Protein AF-A0A2N5DE63-F1 (afdb_monomer_lite)

pLDDT: mean 87.26, std 12.59, range [40.62, 97.56]

Structure (mmCIF, N/CA/C/O backbone):
data_AF-A0A2N5DE63-F1
#
_entry.id   AF-A0A2N5DE63-F1
#
loop_
_atom_site.group_PDB
_atom_site.id
_atom_site.type_symbol
_atom_site.label_atom_id
_atom_site.label_alt_id
_atom_site.label_comp_id
_atom_site.label_asym_id
_atom_site.label_entity_id
_atom_site.label_seq_id
_atom_site.pdbx_PDB_ins_code
_atom_site.Cartn_x
_atom_site.Cartn_y
_atom_site.Cartn_z
_atom_site.occupancy
_atom_site.B_iso_or_equiv
_atom_site.auth_seq_id
_atom_site.auth_comp_id
_atom_site.auth_asym_id
_atom_site.auth_atom_id
_atom_site.pdbx_PDB_model_num
ATOM 1 N N . MET A 1 1 ? -10.702 27.192 20.420 1.00 40.62 1 MET A N 1
ATOM 2 C CA . MET A 1 1 ? -10.496 26.541 19.106 1.00 40.62 1 MET A CA 1
ATOM 3 C C . MET A 1 1 ? -9.644 25.299 19.325 1.00 40.62 1 MET A C 1
ATOM 5 O O . MET A 1 1 ? -8.526 25.450 19.793 1.00 40.62 1 MET A O 1
ATOM 9 N N . ARG A 1 2 ? -10.160 24.083 19.084 1.00 49.62 2 ARG A N 1
ATOM 10 C CA . ARG A 1 2 ? -9.300 22.884 19.089 1.00 49.62 2 ARG A CA 1
ATOM 11 C C . ARG A 1 2 ? -8.422 22.939 17.835 1.00 49.62 2 ARG A C 1
ATOM 13 O O . ARG A 1 2 ? -8.983 23.197 16.766 1.00 49.62 2 ARG A O 1
ATOM 20 N N . PRO A 1 3 ? -7.097 22.745 17.937 1.00 47.81 3 PRO A N 1
ATOM 21 C CA . PRO A 1 3 ? -6.252 22.696 16.757 1.00 47.81 3 PRO A CA 1
ATOM 22 C C . PRO A 1 3 ? -6.774 21.566 15.870 1.00 47.81 3 PRO A C 1
ATOM 24 O O . PRO A 1 3 ? -6.977 20.442 16.331 1.00 47.81 3 PRO A O 1
ATOM 27 N N . ARG A 1 4 ? -7.069 21.884 14.608 1.00 53.81 4 ARG A N 1
ATOM 28 C CA . ARG A 1 4 ? -7.305 20.877 13.575 1.00 53.81 4 ARG A CA 1
ATOM 29 C C . ARG A 1 4 ? -5.959 20.213 13.311 1.00 53.81 4 ARG A C 1
ATOM 31 O O . ARG A 1 4 ? -5.273 20.569 12.361 1.00 53.81 4 ARG A O 1
ATOM 38 N N . GLU A 1 5 ? -5.538 19.321 14.200 1.00 54.72 5 GLU A N 1
ATOM 39 C CA . GLU A 1 5 ? -4.470 18.390 13.867 1.00 54.72 5 GLU A CA 1
ATOM 40 C C . GLU A 1 5 ? -4.898 17.676 12.585 1.00 54.72 5 GLU A C 1
ATOM 42 O O . GLU A 1 5 ? -5.993 17.113 12.518 1.00 54.72 5 GLU A O 1
ATOM 47 N N . GLY A 1 6 ? -4.089 17.817 11.534 1.00 54.09 6 GLY A N 1
ATOM 48 C CA . GLY A 1 6 ? -4.418 17.324 10.204 1.00 54.09 6 GLY A CA 1
ATOM 49 C C . GLY A 1 6 ? -4.789 15.846 10.259 1.00 54.09 6 GLY A C 1
ATOM 50 O O . GLY A 1 6 ? -4.032 15.031 10.787 1.00 54.09 6 GLY A O 1
ATOM 51 N N . PHE A 1 7 ? -5.961 15.522 9.713 1.00 54.91 7 PHE A N 1
ATOM 52 C CA . PHE A 1 7 ? -6.522 14.174 9.594 1.00 54.91 7 PHE A CA 1
ATOM 53 C C . PHE A 1 7 ? -5.477 13.126 9.153 1.00 54.91 7 PHE A C 1
ATOM 55 O O . PHE A 1 7 ? -5.444 12.014 9.681 1.00 54.91 7 PHE A O 1
ATOM 62 N N . ASP A 1 8 ? -4.553 13.526 8.277 1.00 56.56 8 ASP A N 1
ATOM 63 C CA . ASP A 1 8 ? -3.494 12.681 7.717 1.00 56.56 8 ASP A CA 1
ATOM 64 C C . ASP A 1 8 ? -2.471 12.202 8.761 1.00 56.56 8 ASP A C 1
ATOM 66 O O . ASP A 1 8 ? -2.047 11.044 8.748 1.00 56.56 8 ASP A O 1
ATOM 70 N N . VAL A 1 9 ? -2.097 13.062 9.714 1.00 61.50 9 VAL A N 1
ATOM 71 C CA . VAL A 1 9 ? -1.088 12.729 10.735 1.00 61.50 9 VAL A CA 1
ATOM 72 C C . VAL A 1 9 ? -1.662 11.752 11.761 1.00 61.50 9 VAL A C 1
ATOM 74 O O . VAL A 1 9 ? -0.946 10.886 12.268 1.00 61.50 9 VAL A O 1
ATOM 77 N N . GLN A 1 10 ? -2.957 11.859 12.061 1.00 68.75 10 GLN A N 1
ATOM 78 C CA . GLN A 1 10 ? -3.615 10.968 13.016 1.00 68.75 10 GLN A CA 1
ATOM 79 C C . GLN A 1 10 ? -3.858 9.570 12.434 1.00 68.75 10 GLN A C 1
ATOM 81 O O . GLN A 1 10 ? -3.706 8.580 13.151 1.00 68.75 10 GLN A O 1
ATOM 86 N N . LEU A 1 11 ? -4.150 9.471 11.132 1.00 72.88 11 LEU A N 1
ATOM 87 C CA . LEU A 1 11 ? -4.284 8.191 10.429 1.00 72.88 11 LEU A CA 1
ATOM 88 C C . LEU A 1 11 ? -2.994 7.373 10.466 1.00 72.88 11 LEU A C 1
ATOM 90 O O . LEU A 1 11 ? -3.041 6.185 10.768 1.00 72.88 11 LEU A O 1
ATOM 94 N N . LEU A 1 12 ? -1.845 8.006 10.217 1.00 83.69 12 LEU A N 1
ATOM 95 C CA . LEU A 1 12 ? -0.550 7.319 10.216 1.00 83.69 12 LEU A CA 1
ATOM 96 C C . LEU A 1 12 ? -0.092 6.890 11.613 1.00 83.69 12 LEU A C 1
ATOM 98 O O . LEU A 1 12 ? 0.654 5.925 11.729 1.00 83.69 12 LEU A O 1
ATOM 102 N N . LYS A 1 13 ? -0.519 7.584 12.673 1.00 85.38 13 LYS A N 1
ATOM 103 C CA . LYS A 1 13 ? -0.178 7.229 14.061 1.00 85.38 13 LYS A CA 1
ATOM 104 C C . LYS A 1 13 ? -1.058 6.111 14.623 1.00 85.38 13 LYS A C 1
ATOM 106 O O . LYS A 1 13 ? -0.595 5.353 15.471 1.00 85.38 13 LYS A O 1
ATOM 111 N N . GLY A 1 14 ? -2.305 6.025 14.164 1.00 89.19 14 GLY A N 1
ATOM 112 C CA . GLY A 1 14 ? -3.302 5.088 14.672 1.00 89.19 14 GLY A CA 1
ATOM 113 C C . GLY A 1 14 ? -3.277 3.707 14.017 1.00 89.19 14 GLY A C 1
ATOM 114 O O . GLY A 1 14 ? -2.301 3.283 13.393 1.00 89.19 14 GLY A O 1
ATOM 115 N N . ARG A 1 15 ? -4.402 3.004 14.177 1.00 92.88 15 ARG A N 1
ATOM 116 C CA . ARG A 1 15 ? -4.662 1.650 13.673 1.00 92.88 15 ARG A CA 1
ATOM 117 C C . ARG A 1 15 ? -5.862 1.674 12.733 1.00 92.88 15 ARG A C 1
ATOM 119 O O . ARG A 1 15 ? -6.828 2.391 12.997 1.00 92.88 15 ARG A O 1
ATOM 126 N N . ILE A 1 16 ? -5.843 0.854 11.681 1.00 94.12 16 ILE A N 1
ATOM 127 C CA . ILE A 1 16 ? -7.022 0.635 10.826 1.00 94.12 16 ILE A CA 1
ATOM 128 C C . ILE A 1 16 ? -7.425 -0.835 10.783 1.00 94.12 16 ILE A C 1
ATOM 130 O O . ILE A 1 16 ? -6.589 -1.742 10.728 1.00 94.12 16 ILE A O 1
ATOM 134 N N . ASN A 1 17 ? -8.735 -1.068 10.765 1.00 93.94 17 ASN A N 1
ATOM 135 C CA . ASN A 1 17 ? -9.294 -2.405 10.625 1.00 93.94 17 ASN A CA 1
ATOM 136 C C . ASN A 1 17 ? -9.213 -2.906 9.167 1.00 93.94 17 ASN A C 1
ATOM 138 O O . ASN A 1 17 ? -8.887 -2.162 8.238 1.00 93.94 17 ASN A O 1
ATOM 142 N N . ARG A 1 18 ? -9.552 -4.185 8.965 1.00 95.19 18 ARG A N 1
ATOM 143 C CA . ARG A 1 18 ? -9.547 -4.829 7.642 1.00 95.19 18 ARG A CA 1
ATOM 144 C C . ARG A 1 18 ? -10.517 -4.184 6.650 1.00 95.19 18 ARG A C 1
ATOM 146 O O . ARG A 1 18 ? -10.158 -4.030 5.492 1.00 95.19 18 ARG A O 1
ATOM 153 N N . ALA A 1 19 ? -11.725 -3.814 7.077 1.00 94.31 19 ALA A N 1
ATOM 154 C CA . ALA A 1 19 ? -12.740 -3.264 6.178 1.00 94.31 19 ALA A CA 1
ATOM 155 C C . ALA A 1 19 ? -12.290 -1.919 5.592 1.00 94.31 19 ALA A C 1
ATOM 157 O O . ALA A 1 19 ? -12.283 -1.751 4.375 1.00 94.31 19 ALA A O 1
ATOM 158 N N . SER A 1 20 ? -11.828 -0.999 6.441 1.00 94.62 20 SER A N 1
ATOM 159 C CA . SER A 1 20 ? -11.288 0.291 6.009 1.00 94.62 20 SER A CA 1
ATOM 160 C C . SER A 1 20 ? -10.047 0.128 5.134 1.00 94.62 20 SER A C 1
ATOM 162 O O . SER A 1 20 ? -9.925 0.811 4.121 1.00 94.62 20 SER A O 1
ATOM 164 N N . TYR A 1 21 ? -9.155 -0.805 5.483 1.00 95.94 21 TYR A N 1
ATOM 165 C CA . TYR A 1 21 ? -7.982 -1.120 4.666 1.00 95.94 21 TYR A CA 1
ATOM 166 C C . TYR A 1 21 ? -8.371 -1.573 3.253 1.00 95.94 21 TYR A C 1
ATOM 168 O O . TYR A 1 21 ? -7.902 -0.994 2.275 1.00 95.94 21 TYR A O 1
ATOM 176 N N . TRP A 1 22 ? -9.267 -2.558 3.135 1.00 96.38 22 TRP A N 1
ATOM 177 C CA . TRP A 1 22 ? -9.697 -3.087 1.839 1.00 96.38 22 TRP A CA 1
ATOM 178 C C . TRP A 1 22 ? -10.457 -2.065 0.996 1.00 96.38 22 TRP A C 1
ATOM 180 O O . TRP A 1 22 ? -10.314 -2.078 -0.223 1.00 96.38 22 TRP A O 1
ATOM 190 N N . VAL A 1 23 ? -11.198 -1.143 1.617 1.00 96.00 23 VAL A N 1
ATOM 191 C CA . VAL A 1 23 ? -11.817 -0.023 0.893 1.00 96.00 23 VAL A CA 1
ATOM 192 C C . VAL A 1 23 ? -10.752 0.901 0.304 1.00 96.00 23 VAL A C 1
ATOM 194 O O . VAL A 1 23 ? -10.830 1.218 -0.880 1.00 96.00 23 VAL A O 1
ATOM 197 N N . ILE A 1 24 ? -9.729 1.291 1.073 1.00 94.62 24 ILE A N 1
ATOM 198 C CA . ILE A 1 24 ? -8.653 2.155 0.557 1.00 94.62 24 ILE A CA 1
ATOM 199 C C . ILE A 1 24 ? -7.892 1.453 -0.575 1.00 94.62 24 ILE A C 1
ATOM 201 O O . ILE A 1 24 ? -7.664 2.052 -1.626 1.00 94.62 24 ILE A O 1
ATOM 205 N N . VAL A 1 25 ? -7.540 0.177 -0.389 1.00 94.38 25 VAL A N 1
ATOM 206 C CA . VAL A 1 25 ? -6.858 -0.625 -1.416 1.00 94.38 25 VAL A CA 1
ATOM 207 C C . VAL A 1 25 ? -7.725 -0.768 -2.667 1.00 94.38 25 VAL A C 1
ATOM 209 O O . VAL A 1 25 ? -7.238 -0.532 -3.770 1.00 94.38 25 VAL A O 1
ATOM 212 N N . GLY A 1 26 ? -9.010 -1.093 -2.513 1.00 94.44 26 GLY A N 1
ATOM 213 C CA . GLY A 1 26 ? -9.949 -1.230 -3.626 1.00 94.44 26 GLY A CA 1
ATOM 214 C C . GLY A 1 26 ? -10.108 0.067 -4.418 1.00 94.44 26 GLY A C 1
ATOM 215 O O . GLY A 1 26 ? -10.033 0.047 -5.646 1.00 94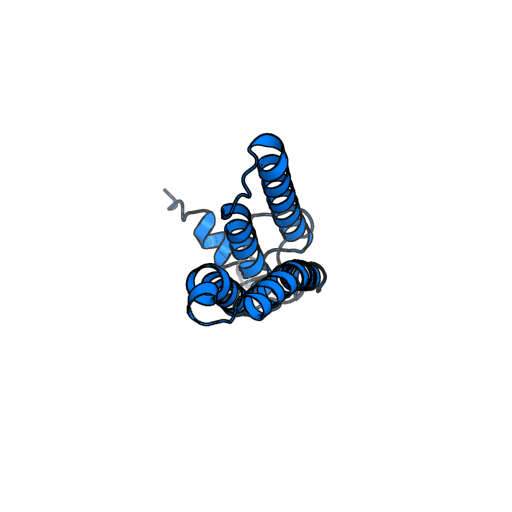.44 26 GLY A O 1
ATOM 216 N N . VAL A 1 27 ? -10.237 1.207 -3.731 1.00 94.56 27 VAL A N 1
ATOM 217 C CA . VAL A 1 27 ? -10.289 2.533 -4.367 1.00 94.56 27 VAL A CA 1
ATOM 218 C C . VAL A 1 27 ? -8.978 2.854 -5.090 1.00 94.56 27 VAL A C 1
ATOM 220 O O . VAL A 1 27 ? -9.014 3.332 -6.223 1.00 94.56 27 VAL A O 1
ATOM 223 N N . ALA A 1 28 ? -7.822 2.555 -4.491 1.00 93.00 28 ALA A N 1
ATOM 224 C CA . ALA A 1 28 ? -6.521 2.779 -5.123 1.00 93.00 28 ALA A CA 1
ATOM 225 C C . ALA A 1 28 ? -6.339 1.928 -6.393 1.00 93.00 28 ALA A C 1
ATOM 227 O O . ALA A 1 28 ? -5.873 2.440 -7.413 1.00 93.00 28 ALA A O 1
ATOM 228 N N . ILE A 1 29 ? -6.751 0.654 -6.361 1.00 91.38 29 ILE A N 1
ATOM 229 C CA . ILE A 1 29 ? -6.737 -0.235 -7.533 1.00 91.38 29 ILE A CA 1
ATOM 230 C C . ILE A 1 29 ? -7.682 0.296 -8.612 1.00 91.38 29 ILE A C 1
ATOM 232 O O . ILE A 1 29 ? -7.276 0.416 -9.766 1.00 91.38 29 ILE A O 1
ATOM 236 N N . ALA A 1 30 ? -8.914 0.660 -8.251 1.00 91.94 30 ALA A N 1
ATOM 237 C CA . ALA A 1 30 ? -9.883 1.200 -9.199 1.00 91.94 30 ALA A CA 1
ATOM 238 C C . ALA A 1 30 ? -9.359 2.477 -9.875 1.00 91.94 30 ALA A C 1
ATOM 240 O O . ALA A 1 30 ? -9.401 2.582 -11.099 1.00 91.94 30 ALA A O 1
ATOM 241 N N . ALA A 1 31 ? -8.788 3.410 -9.106 1.00 91.25 31 ALA A N 1
ATOM 242 C CA . ALA A 1 31 ? -8.184 4.627 -9.643 1.00 91.25 31 ALA A CA 1
ATOM 243 C C . ALA A 1 31 ? -7.023 4.320 -10.604 1.00 91.25 31 ALA A C 1
ATOM 245 O O . ALA A 1 31 ? -6.935 4.910 -11.684 1.00 91.25 31 ALA A O 1
ATOM 246 N N . MET A 1 32 ? -6.158 3.366 -10.246 1.00 89.50 32 MET A N 1
ATOM 247 C CA . MET A 1 32 ? -5.054 2.924 -11.099 1.00 89.50 32 MET A CA 1
ATOM 248 C C . MET A 1 32 ? -5.557 2.324 -12.420 1.00 89.50 32 MET A C 1
ATOM 250 O O . MET A 1 32 ? -5.035 2.677 -13.478 1.00 89.50 32 MET A O 1
ATOM 254 N N . LEU A 1 33 ? -6.582 1.467 -12.373 1.00 89.94 33 LEU A N 1
ATOM 255 C CA . LEU A 1 33 ? -7.181 0.847 -13.559 1.00 89.94 33 LEU A CA 1
ATOM 256 C C . LEU A 1 33 ? -7.855 1.881 -14.461 1.00 89.94 33 LEU A C 1
ATOM 258 O O . LEU A 1 33 ? -7.586 1.907 -15.659 1.00 89.94 33 LEU A O 1
ATOM 262 N N . VAL A 1 34 ? -8.679 2.767 -13.892 1.00 91.00 34 VAL A N 1
ATOM 263 C CA . VAL A 1 34 ? -9.316 3.859 -14.643 1.00 91.00 34 VAL A CA 1
ATOM 264 C C . VAL A 1 34 ? -8.254 4.695 -15.343 1.00 91.00 34 VAL A C 1
ATOM 266 O O . VAL A 1 34 ? -8.387 4.987 -16.529 1.00 91.00 34 VAL A O 1
ATOM 269 N N . SER A 1 35 ? -7.162 5.029 -14.657 1.00 88.69 35 SER A N 1
ATOM 270 C CA . SER A 1 35 ? -6.126 5.845 -15.276 1.00 88.69 35 SER A CA 1
ATOM 271 C C . SER A 1 35 ? -5.355 5.132 -16.383 1.00 88.69 35 SER A C 1
ATOM 273 O O . SER A 1 35 ? -5.146 5.703 -17.458 1.00 88.69 35 SER A O 1
ATOM 275 N N . ALA A 1 36 ? -5.022 3.857 -16.178 1.00 88.06 36 ALA A N 1
ATOM 276 C CA . ALA A 1 36 ? -4.368 3.045 -17.195 1.00 88.06 36 ALA A CA 1
ATOM 277 C C . ALA A 1 36 ? -5.243 2.868 -18.449 1.00 88.06 36 ALA A C 1
ATOM 279 O O . ALA A 1 36 ? -4.730 2.912 -19.566 1.00 88.06 36 ALA A O 1
ATOM 280 N N . LEU A 1 37 ? -6.558 2.702 -18.283 1.00 91.44 37 LEU A N 1
ATOM 281 C CA . LEU A 1 37 ? -7.484 2.462 -19.392 1.00 91.44 37 LEU A CA 1
ATOM 282 C C . LEU A 1 37 ? -7.873 3.751 -20.128 1.00 91.44 37 LEU A C 1
ATOM 284 O O . LEU A 1 37 ? -7.870 3.775 -21.359 1.00 91.44 37 LEU A O 1
ATOM 288 N N . VAL A 1 38 ? -8.178 4.820 -19.387 1.00 92.19 38 VAL A N 1
ATOM 289 C CA . VAL A 1 38 ? -8.688 6.085 -19.941 1.00 92.19 38 VAL A CA 1
ATOM 290 C C . VAL A 1 38 ? -7.550 6.994 -20.394 1.00 92.19 38 VAL A C 1
ATOM 292 O O . VAL A 1 38 ? -7.566 7.490 -21.517 1.00 92.19 38 VAL A O 1
ATOM 295 N N . PHE A 1 39 ? -6.535 7.190 -19.550 1.00 88.31 39 PHE A N 1
ATOM 296 C CA . PHE A 1 39 ? -5.432 8.120 -19.823 1.00 88.31 39 PHE A CA 1
ATOM 297 C C . PHE A 1 39 ? -4.192 7.434 -20.404 1.00 88.31 39 PHE A C 1
ATOM 299 O O . PHE A 1 39 ? -3.214 8.116 -20.712 1.00 88.31 39 PHE A O 1
ATOM 306 N N . ARG A 1 40 ? -4.206 6.097 -20.547 1.00 86.44 40 ARG A N 1
ATOM 307 C CA . ARG A 1 40 ? -3.068 5.286 -21.030 1.00 86.44 40 ARG A CA 1
ATOM 308 C C . ARG A 1 40 ? -1.782 5.526 -20.233 1.00 86.44 40 ARG A C 1
ATOM 310 O O . ARG A 1 40 ? -0.679 5.365 -20.751 1.00 86.44 40 ARG A O 1
ATOM 317 N N . ARG A 1 41 ? -1.922 5.918 -18.964 1.00 78.31 41 ARG A N 1
ATOM 318 C CA . ARG A 1 41 ? -0.815 6.173 -18.039 1.00 78.31 41 ARG A CA 1
ATOM 319 C C . ARG A 1 41 ? -1.142 5.553 -16.682 1.00 78.31 41 ARG A C 1
ATOM 321 O O . ARG A 1 41 ? -2.211 5.829 -16.149 1.00 78.31 41 ARG A O 1
ATOM 328 N N . PRO A 1 42 ? -0.263 4.719 -16.106 1.00 72.88 42 PRO A N 1
ATOM 329 C CA . PRO A 1 42 ? -0.458 4.250 -14.740 1.00 72.88 42 PRO A CA 1
ATOM 330 C C . PRO A 1 42 ? -0.329 5.428 -13.764 1.00 72.88 42 PRO A C 1
ATOM 332 O O . PRO A 1 42 ? 0.456 6.341 -14.010 1.00 72.88 42 PRO A O 1
ATOM 335 N N . LEU A 1 43 ? -1.073 5.403 -12.650 1.00 74.81 43 LEU A N 1
ATOM 336 C CA . LEU A 1 43 ? -0.953 6.392 -11.569 1.00 74.81 43 LEU A CA 1
ATOM 337 C C . LEU A 1 43 ? 0.040 5.908 -10.510 1.00 74.81 43 LEU A C 1
ATOM 339 O O . LEU A 1 43 ? -0.337 5.081 -9.675 1.00 74.81 43 LEU A O 1
ATOM 343 N N . PRO A 1 44 ? 1.262 6.469 -10.436 1.00 77.00 44 PRO A N 1
ATOM 344 C CA . PRO A 1 44 ? 2.209 6.120 -9.378 1.00 77.00 44 PRO A CA 1
ATOM 345 C C . PRO A 1 44 ? 1.669 6.497 -7.990 1.00 77.00 44 PRO A C 1
ATOM 347 O O . PRO A 1 44 ? 1.996 5.860 -6.993 1.00 77.00 44 PRO A O 1
ATOM 350 N N . ALA A 1 45 ? 0.782 7.497 -7.924 1.00 82.00 45 ALA A N 1
ATOM 351 C CA . ALA A 1 45 ? 0.127 7.932 -6.694 1.00 82.00 45 ALA A CA 1
ATOM 352 C C . ALA A 1 45 ? -0.698 6.821 -6.015 1.00 82.00 45 ALA A C 1
ATOM 354 O O . ALA A 1 45 ? -0.819 6.827 -4.792 1.00 82.00 45 ALA A O 1
ATOM 355 N N . ALA A 1 46 ? -1.214 5.835 -6.763 1.00 83.69 46 ALA A N 1
ATOM 356 C CA . ALA A 1 46 ? -1.945 4.709 -6.175 1.00 83.69 46 ALA A CA 1
ATOM 357 C C . ALA A 1 46 ? -1.055 3.873 -5.239 1.00 83.69 46 ALA A C 1
ATOM 359 O O . ALA A 1 46 ? -1.510 3.432 -4.185 1.00 83.69 46 ALA A O 1
ATOM 360 N N . LEU A 1 47 ? 0.232 3.728 -5.572 1.00 84.62 47 LEU A N 1
ATOM 361 C CA . LEU A 1 47 ? 1.209 3.058 -4.715 1.00 84.62 47 LEU A CA 1
ATOM 362 C C . LEU A 1 47 ? 1.425 3.843 -3.414 1.00 84.62 47 LEU A C 1
ATOM 364 O O . LEU A 1 47 ? 1.439 3.256 -2.336 1.00 84.62 47 LEU A O 1
ATOM 368 N N . VAL A 1 48 ? 1.508 5.173 -3.486 1.00 88.06 48 VAL A N 1
ATOM 369 C CA . VAL A 1 48 ? 1.634 6.032 -2.295 1.00 88.06 48 VAL A CA 1
ATOM 370 C C . VAL A 1 48 ? 0.415 5.888 -1.380 1.00 88.06 48 VAL A C 1
ATOM 372 O O . VAL A 1 48 ? 0.566 5.749 -0.168 1.00 88.06 48 VAL A O 1
ATOM 375 N N . VAL A 1 49 ? -0.792 5.840 -1.947 1.00 90.94 49 VAL A N 1
ATOM 376 C CA . VAL A 1 49 ? -2.022 5.593 -1.176 1.00 90.94 49 VAL A CA 1
ATOM 377 C C . VAL A 1 49 ? -1.985 4.216 -0.503 1.00 90.94 49 VAL A C 1
ATOM 379 O O . VAL A 1 49 ? -2.324 4.100 0.676 1.00 90.94 49 VAL A O 1
ATOM 382 N N . MET A 1 50 ? -1.519 3.179 -1.205 1.00 90.69 50 MET A N 1
ATOM 383 C CA . MET A 1 50 ? -1.348 1.843 -0.621 1.00 90.69 50 MET A CA 1
ATOM 384 C C . MET A 1 50 ? -0.319 1.829 0.517 1.00 90.69 50 MET A C 1
ATOM 386 O O . MET A 1 50 ? -0.556 1.162 1.523 1.00 90.69 50 MET A O 1
ATOM 390 N N . LEU A 1 51 ? 0.780 2.587 0.412 1.00 92.12 51 LEU A N 1
ATOM 391 C CA . LEU A 1 51 ? 1.747 2.764 1.504 1.00 92.12 51 LEU A CA 1
ATOM 392 C C . LEU A 1 51 ? 1.092 3.417 2.726 1.00 92.12 51 LEU A C 1
ATOM 394 O O . LEU A 1 51 ? 1.214 2.902 3.839 1.00 92.12 51 LEU A O 1
ATOM 398 N N . ILE A 1 52 ? 0.358 4.513 2.515 1.00 92.31 52 ILE A N 1
ATOM 399 C CA . ILE A 1 52 ? -0.353 5.233 3.582 1.00 92.31 52 ILE A CA 1
ATOM 400 C C . ILE A 1 52 ? -1.365 4.316 4.281 1.00 92.31 52 ILE A C 1
ATOM 402 O O . ILE A 1 52 ? -1.507 4.394 5.497 1.00 92.31 52 ILE A O 1
ATOM 406 N N . ALA A 1 53 ? -2.023 3.409 3.552 1.00 94.00 53 ALA A N 1
ATOM 407 C CA . ALA A 1 53 ? -2.928 2.415 4.131 1.00 94.00 53 ALA A CA 1
ATOM 408 C C . ALA A 1 53 ? -2.191 1.270 4.853 1.00 94.00 53 ALA A C 1
ATOM 410 O O . ALA A 1 53 ? -2.653 0.778 5.884 1.00 94.00 53 ALA A O 1
ATOM 411 N N . ALA A 1 54 ? -1.046 0.829 4.328 1.00 95.50 54 ALA A N 1
ATOM 412 C CA . ALA A 1 54 ? -0.286 -0.289 4.881 1.00 95.50 54 ALA A CA 1
ATOM 413 C C . ALA A 1 54 ? 0.298 0.020 6.269 1.00 95.50 54 ALA A C 1
ATOM 415 O O . ALA A 1 54 ? 0.349 -0.866 7.121 1.00 95.50 54 ALA A O 1
ATOM 416 N N . VAL A 1 55 ? 0.697 1.270 6.522 1.00 95.75 55 VAL A N 1
ATOM 417 C CA . VAL A 1 55 ? 1.288 1.702 7.802 1.00 95.75 55 VAL A CA 1
ATOM 418 C C . VAL A 1 55 ? 0.350 1.475 9.002 1.00 95.75 55 VAL A C 1
ATOM 420 O O . VAL A 1 55 ? 0.692 0.669 9.870 1.00 95.75 55 VAL A O 1
ATOM 423 N N . PRO A 1 56 ? -0.852 2.075 9.074 1.00 94.50 56 PRO A N 1
ATOM 424 C CA . PRO A 1 56 ? -1.757 1.855 10.198 1.00 94.50 56 PRO A CA 1
ATOM 425 C C . PRO A 1 56 ? -2.351 0.440 10.224 1.00 94.50 56 PRO A C 1
ATOM 427 O O . PRO A 1 56 ? -2.820 -0.021 11.267 1.00 94.50 56 PRO A O 1
ATOM 430 N N . ARG A 1 57 ? -2.318 -0.292 9.101 1.00 96.19 57 ARG A N 1
ATOM 431 C CA . ARG A 1 57 ? -2.667 -1.719 9.079 1.00 96.19 57 ARG A CA 1
ATOM 432 C C . ARG A 1 57 ? -1.592 -2.566 9.765 1.00 96.19 57 ARG A C 1
ATOM 434 O O . ARG A 1 57 ? -1.930 -3.460 10.533 1.00 96.19 57 ARG A O 1
ATOM 441 N N . LEU A 1 58 ? -0.311 -2.258 9.561 1.00 96.88 58 LEU A N 1
ATOM 442 C CA . LEU A 1 58 ? 0.797 -2.873 10.303 1.00 96.88 58 LEU A CA 1
ATOM 443 C C . LEU A 1 58 ? 0.739 -2.539 11.795 1.00 96.88 58 LEU A C 1
ATOM 445 O O . LEU A 1 58 ? 0.989 -3.416 12.625 1.00 96.88 58 LEU A O 1
ATOM 449 N N . HIS A 1 59 ? 0.357 -1.308 12.138 1.00 96.00 59 HIS A N 1
ATOM 450 C CA . HIS A 1 59 ? 0.143 -0.898 13.526 1.00 96.00 59 HIS A CA 1
ATOM 451 C C . HIS A 1 59 ? -0.947 -1.736 14.205 1.00 96.00 59 HIS A C 1
ATOM 453 O O . HIS A 1 59 ? -0.807 -2.120 15.367 1.00 96.00 59 HIS A O 1
ATOM 459 N N . ASP A 1 60 ? -1.995 -2.107 13.466 1.00 95.38 60 ASP A N 1
ATOM 460 C CA . ASP A 1 60 ? -3.042 -3.002 13.965 1.00 95.38 60 ASP A CA 1
ATOM 461 C C . ASP A 1 60 ? -2.540 -4.428 14.266 1.00 95.38 60 ASP A C 1
ATOM 463 O O . ASP A 1 60 ? -3.101 -5.124 15.111 1.00 95.38 60 ASP A O 1
ATOM 467 N N . LEU A 1 61 ? -1.439 -4.841 13.632 1.00 95.56 61 LEU A N 1
ATOM 468 C CA . LEU A 1 61 ? -0.721 -6.093 13.907 1.00 95.56 61 LEU A CA 1
ATOM 469 C C . LEU A 1 61 ? 0.381 -5.934 14.977 1.00 95.56 61 LEU A C 1
ATOM 471 O O . LEU A 1 61 ? 1.145 -6.869 15.224 1.00 95.56 61 LEU A O 1
ATOM 475 N N . GLY A 1 62 ? 0.520 -4.749 15.581 1.00 94.44 62 GLY A N 1
ATOM 476 C CA . GLY A 1 62 ? 1.576 -4.425 16.548 1.00 94.44 62 GLY A CA 1
ATOM 477 C C . GLY A 1 62 ? 2.963 -4.200 15.926 1.00 94.44 62 GLY A C 1
ATOM 478 O O . GLY A 1 62 ? 3.955 -4.016 16.642 1.00 94.44 62 GLY A O 1
ATOM 479 N N . ARG A 1 63 ? 3.071 -4.168 14.595 1.00 95.94 63 ARG A N 1
ATOM 480 C CA . ARG A 1 63 ? 4.330 -3.945 13.862 1.00 95.94 63 ARG A CA 1
ATOM 481 C C . ARG A 1 63 ? 4.497 -2.472 13.500 1.00 95.94 63 ARG A C 1
ATOM 483 O O . ARG A 1 63 ? 3.526 -1.738 13.436 1.00 95.94 63 ARG A O 1
ATOM 490 N N . THR A 1 64 ? 5.732 -2.021 13.299 1.00 95.25 64 THR A N 1
ATOM 491 C CA . THR A 1 64 ? 6.016 -0.639 12.878 1.00 95.25 64 THR A CA 1
ATOM 492 C C . THR A 1 64 ? 5.731 -0.441 11.388 1.00 95.25 64 THR A C 1
ATOM 494 O O . THR A 1 64 ? 5.937 -1.355 10.588 1.00 95.25 64 THR A O 1
ATOM 497 N N . GLY A 1 65 ? 5.352 0.777 10.991 1.00 92.31 65 GLY A N 1
ATOM 498 C CA . GLY A 1 65 ? 5.220 1.159 9.578 1.00 92.31 65 GLY A CA 1
ATOM 499 C C . GLY A 1 65 ? 6.504 1.014 8.743 1.00 92.31 65 GLY A C 1
ATOM 500 O O . GLY A 1 65 ? 6.428 0.941 7.520 1.00 92.31 65 GLY A O 1
ATOM 501 N N . TRP A 1 66 ? 7.675 0.890 9.381 1.00 94.19 66 TRP A N 1
ATOM 502 C CA . TRP A 1 66 ? 8.964 0.666 8.713 1.00 94.19 66 TRP A CA 1
ATOM 503 C C . TRP A 1 66 ? 9.008 -0.592 7.846 1.00 94.19 66 TRP A C 1
ATOM 505 O O . TRP A 1 66 ? 9.739 -0.608 6.862 1.00 94.19 66 TRP A O 1
ATOM 515 N N . TRP A 1 67 ? 8.198 -1.613 8.145 1.00 94.69 67 TRP A N 1
ATOM 516 C CA . TRP A 1 67 ? 8.078 -2.785 7.273 1.00 94.69 67 TRP A CA 1
ATOM 517 C C . TRP A 1 67 ? 7.496 -2.420 5.904 1.00 94.69 67 TRP A C 1
ATOM 519 O O . TRP A 1 67 ? 8.031 -2.838 4.881 1.00 94.69 67 TRP A O 1
ATOM 529 N N . ALA A 1 68 ? 6.450 -1.587 5.869 1.00 93.56 68 ALA A N 1
ATOM 530 C CA . ALA A 1 68 ? 5.928 -1.058 4.613 1.00 93.56 68 ALA A CA 1
ATOM 531 C C . ALA A 1 68 ? 6.931 -0.087 3.976 1.00 93.56 68 ALA A C 1
ATOM 533 O O . ALA A 1 68 ? 7.215 -0.200 2.788 1.00 93.56 68 ALA A O 1
ATOM 534 N N . GLY A 1 69 ? 7.535 0.803 4.770 1.00 92.81 69 GLY A N 1
ATOM 535 C CA . GLY A 1 69 ? 8.566 1.726 4.289 1.00 92.81 69 GLY A CA 1
ATOM 536 C C . GLY A 1 69 ? 9.713 1.015 3.562 1.00 92.81 69 GLY A C 1
ATOM 537 O O . GLY A 1 69 ? 10.049 1.400 2.450 1.00 92.81 69 GLY A O 1
ATOM 538 N N . GLY A 1 70 ? 10.255 -0.066 4.131 1.00 94.81 70 GLY A N 1
ATOM 539 C CA . GLY A 1 70 ? 11.333 -0.849 3.520 1.00 94.81 70 GLY A CA 1
ATOM 540 C C . GLY A 1 70 ? 10.944 -1.479 2.180 1.00 94.81 70 GLY A C 1
ATOM 541 O O . GLY A 1 70 ? 11.704 -1.379 1.220 1.00 94.81 70 GLY A O 1
ATOM 542 N N . VAL A 1 71 ? 9.739 -2.053 2.080 1.00 94.06 71 VAL A N 1
ATOM 543 C CA . VAL A 1 71 ? 9.219 -2.601 0.811 1.00 94.06 71 VAL A CA 1
ATOM 544 C C . VAL A 1 71 ? 9.103 -1.503 -0.246 1.00 94.06 71 VAL A C 1
ATOM 546 O O . VAL A 1 71 ? 9.542 -1.685 -1.379 1.00 94.06 71 VAL A O 1
ATOM 549 N N . PHE A 1 72 ? 8.558 -0.343 0.118 1.00 92.25 72 PHE A N 1
ATOM 550 C CA . PHE A 1 72 ? 8.398 0.766 -0.819 1.00 92.25 72 PHE A CA 1
ATOM 551 C C . PHE A 1 72 ? 9.734 1.394 -1.220 1.00 92.25 72 PHE A C 1
ATOM 553 O O . PHE A 1 72 ? 9.926 1.690 -2.394 1.00 92.25 72 PHE A O 1
ATOM 560 N N . ILE A 1 73 ? 10.687 1.529 -0.297 1.00 94.12 73 ILE A N 1
ATOM 561 C CA . ILE A 1 73 ? 12.049 1.983 -0.609 1.00 94.12 73 ILE A CA 1
ATOM 562 C C . ILE A 1 73 ? 12.724 1.015 -1.585 1.00 94.12 73 ILE A C 1
ATOM 564 O O . ILE A 1 73 ? 13.307 1.465 -2.569 1.00 94.12 73 ILE A O 1
ATOM 568 N N . ALA A 1 74 ? 12.600 -0.298 -1.369 1.00 94.06 74 ALA A N 1
ATOM 569 C CA . ALA A 1 74 ? 13.130 -1.302 -2.289 1.00 94.06 74 ALA A CA 1
ATOM 570 C C . ALA A 1 74 ? 12.495 -1.196 -3.688 1.00 94.06 74 ALA A C 1
ATOM 572 O O . ALA A 1 74 ? 13.203 -1.281 -4.690 1.00 94.06 74 ALA A O 1
ATOM 573 N N . LEU A 1 75 ? 11.184 -0.943 -3.769 1.00 92.81 75 LEU A N 1
ATOM 574 C CA . LEU A 1 75 ? 10.499 -0.701 -5.043 1.00 92.81 75 LEU A CA 1
ATOM 575 C C . LEU A 1 75 ? 10.991 0.576 -5.732 1.00 92.81 75 LEU A C 1
ATOM 577 O O . LEU A 1 75 ? 11.260 0.541 -6.929 1.00 92.81 75 LEU A O 1
ATOM 581 N N . LEU A 1 76 ? 11.148 1.688 -5.004 1.00 91.38 76 LEU A N 1
ATOM 582 C CA . LEU A 1 76 ? 11.710 2.919 -5.570 1.00 91.38 76 LEU A CA 1
ATOM 583 C C . LEU A 1 76 ? 13.137 2.6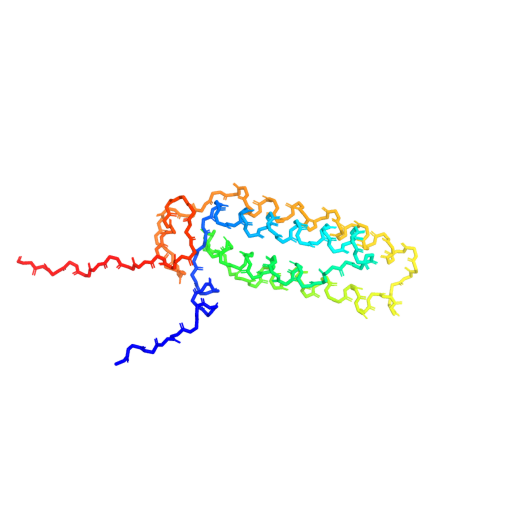87 -6.083 1.00 91.38 76 LEU A C 1
ATOM 585 O O . LEU A 1 76 ? 13.452 3.081 -7.204 1.00 91.38 76 LEU A O 1
ATOM 589 N N . ALA A 1 77 ? 13.983 2.018 -5.299 1.00 93.75 77 ALA A N 1
ATOM 590 C CA . ALA A 1 77 ? 15.344 1.687 -5.708 1.00 93.75 77 ALA A CA 1
ATOM 591 C C . ALA A 1 77 ? 15.354 0.824 -6.978 1.00 93.75 77 ALA A C 1
ATOM 593 O O . ALA A 1 77 ? 16.143 1.080 -7.886 1.00 93.75 77 ALA A O 1
ATOM 594 N N . LEU A 1 78 ? 14.440 -0.144 -7.085 1.00 93.94 78 LEU A N 1
ATOM 595 C CA . LEU A 1 78 ? 14.293 -0.953 -8.288 1.00 93.94 78 LEU A CA 1
ATOM 596 C C . LEU A 1 78 ? 13.861 -0.099 -9.490 1.00 93.94 78 LEU A C 1
ATOM 598 O O . LEU A 1 78 ? 14.550 -0.118 -10.503 1.00 93.94 78 LEU A O 1
ATOM 602 N N . PHE A 1 79 ? 12.786 0.688 -9.380 1.00 89.94 79 PHE A N 1
ATOM 603 C CA . PHE A 1 79 ? 12.254 1.475 -10.501 1.00 89.94 79 PHE A CA 1
ATOM 604 C C . PHE A 1 79 ? 13.193 2.584 -10.989 1.00 89.94 79 PHE A C 1
ATOM 606 O O . PHE A 1 79 ? 13.266 2.829 -12.193 1.00 89.94 79 PHE A O 1
ATOM 613 N N . PHE A 1 80 ? 13.884 3.267 -10.074 1.00 89.94 80 PHE A N 1
ATOM 614 C CA . PHE A 1 80 ? 14.703 4.438 -10.404 1.00 89.94 80 PHE A CA 1
ATOM 615 C C . PHE A 1 80 ? 16.201 4.134 -10.496 1.00 89.94 80 PHE A C 1
ATOM 617 O O . PHE A 1 80 ? 16.917 4.850 -11.188 1.00 89.94 80 PHE A O 1
ATOM 624 N N . GLY A 1 81 ? 16.685 3.093 -9.816 1.00 92.25 81 GLY A N 1
ATOM 625 C CA . GLY A 1 81 ? 18.103 2.724 -9.778 1.00 92.25 81 GLY A CA 1
ATOM 626 C C . GLY A 1 81 ? 18.427 1.416 -10.501 1.00 92.25 81 GLY A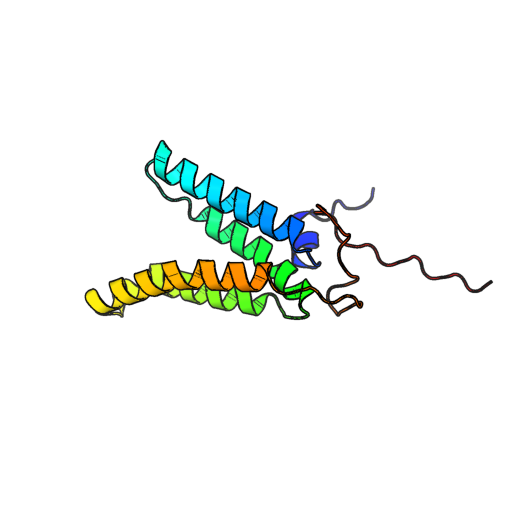 C 1
ATOM 627 O O . GLY A 1 81 ? 19.518 1.276 -11.051 1.00 92.25 81 GLY A O 1
ATOM 628 N N . GLY A 1 82 ? 17.488 0.466 -10.544 1.00 92.88 82 GLY A N 1
ATOM 629 C CA . GLY A 1 82 ? 17.735 -0.895 -11.028 1.00 92.88 82 GLY A CA 1
ATOM 630 C C . GLY A 1 82 ? 18.261 -0.955 -12.461 1.00 92.88 82 GLY A C 1
ATOM 631 O O . GLY A 1 82 ? 19.192 -1.707 -12.735 1.00 92.88 82 GLY A O 1
ATOM 632 N N . GLY A 1 83 ? 17.750 -0.102 -13.353 1.00 93.19 83 GLY A N 1
ATOM 633 C CA . GLY A 1 83 ? 18.182 -0.059 -14.755 1.00 93.19 83 GLY A CA 1
ATOM 634 C C . GLY A 1 83 ? 19.648 0.344 -14.975 1.00 93.19 83 GLY A C 1
ATOM 635 O O . GLY A 1 83 ? 20.188 0.064 -16.040 1.00 93.19 83 GLY A O 1
ATOM 636 N N . PHE A 1 84 ? 20.302 0.966 -13.987 1.00 95.62 84 PHE A N 1
ATOM 637 C CA . PHE A 1 84 ? 21.712 1.367 -14.081 1.00 95.62 84 PHE A CA 1
ATOM 638 C C . PHE A 1 84 ? 22.688 0.277 -13.627 1.00 95.62 84 PHE A C 1
ATOM 640 O O . PHE A 1 84 ? 23.859 0.321 -13.995 1.00 95.62 84 PHE A O 1
ATOM 647 N N . VAL A 1 85 ? 22.232 -0.673 -12.805 1.00 96.31 85 VAL A N 1
ATOM 648 C CA . VAL A 1 85 ? 23.113 -1.626 -12.102 1.00 96.31 85 VAL A CA 1
ATOM 649 C C . VAL A 1 85 ? 22.753 -3.092 -12.341 1.00 96.31 85 VAL A C 1
ATOM 651 O O . VAL A 1 85 ? 23.555 -3.973 -12.039 1.00 96.31 85 VAL A O 1
ATOM 654 N N . ILE A 1 86 ? 21.568 -3.375 -12.888 1.00 95.88 86 ILE A N 1
ATOM 655 C CA . ILE A 1 86 ? 21.074 -4.732 -13.140 1.00 95.88 86 ILE A CA 1
ATOM 656 C C . ILE A 1 86 ? 21.062 -4.997 -14.656 1.00 95.88 86 ILE A C 1
ATOM 658 O O . ILE A 1 86 ? 20.525 -4.179 -15.406 1.00 95.88 86 ILE A O 1
ATOM 662 N N . PRO A 1 87 ? 21.583 -6.147 -15.136 1.00 97.56 87 PRO A N 1
ATOM 663 C CA . PRO A 1 87 ? 21.493 -6.525 -16.546 1.00 97.56 87 PRO A CA 1
ATOM 664 C C . PRO A 1 87 ? 20.040 -6.528 -17.059 1.00 97.56 87 PRO A C 1
ATOM 666 O O . PRO A 1 87 ? 19.150 -6.943 -16.311 1.00 97.56 87 PRO A O 1
ATOM 669 N N . PRO A 1 88 ? 19.767 -6.163 -18.331 1.00 96.44 88 PRO A N 1
ATOM 670 C CA . PRO A 1 88 ? 18.402 -5.916 -18.814 1.00 96.44 88 PRO A CA 1
ATOM 671 C C . PRO A 1 88 ? 17.404 -7.052 -18.548 1.00 96.44 88 PRO A C 1
ATOM 673 O O . PRO A 1 88 ? 16.314 -6.808 -18.034 1.00 96.44 88 PRO A O 1
ATOM 676 N N . GLN A 1 89 ? 17.788 -8.303 -18.829 1.00 97.12 89 GLN A N 1
ATOM 677 C CA . GLN A 1 89 ? 16.923 -9.466 -18.599 1.00 97.12 89 GLN A CA 1
ATOM 678 C C . GLN A 1 89 ? 16.623 -9.674 -17.108 1.00 97.12 89 GLN A C 1
ATOM 680 O O . GLN A 1 89 ? 15.484 -9.926 -16.722 1.00 97.12 89 GLN A O 1
ATOM 685 N N . ALA A 1 90 ? 17.641 -9.547 -16.253 1.00 96.94 90 ALA A N 1
ATOM 686 C CA . ALA A 1 90 ? 17.483 -9.689 -14.810 1.00 96.94 90 ALA A CA 1
ATOM 687 C C . ALA A 1 90 ? 16.635 -8.549 -14.225 1.00 96.94 90 ALA A C 1
ATOM 689 O O . ALA A 1 90 ? 15.822 -8.790 -13.33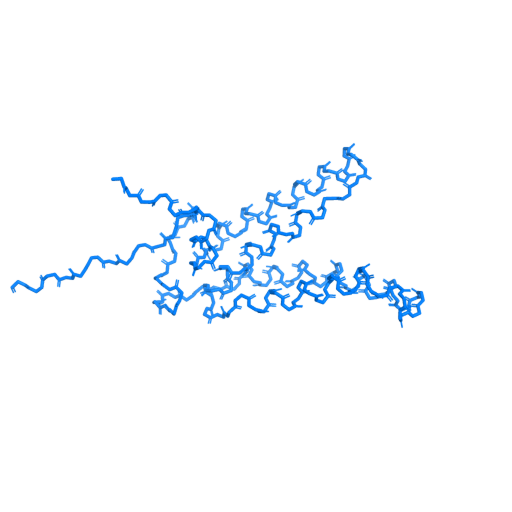5 1.00 96.94 90 ALA A O 1
ATOM 690 N N . TYR A 1 91 ? 16.764 -7.334 -14.764 1.00 96.12 91 TYR A N 1
ATOM 691 C CA . TYR A 1 91 ? 15.952 -6.188 -14.370 1.00 96.12 91 TYR A CA 1
ATOM 692 C C . TYR A 1 91 ? 14.472 -6.406 -14.703 1.00 96.12 91 TYR A C 1
ATOM 694 O O . TYR A 1 91 ? 13.614 -6.229 -13.838 1.00 96.12 91 TYR A O 1
ATOM 702 N N . GLN A 1 92 ? 14.166 -6.876 -15.916 1.00 95.56 92 GLN A N 1
ATOM 703 C CA . GLN A 1 92 ? 12.797 -7.228 -16.306 1.00 95.56 92 GLN A CA 1
ATOM 704 C C . GLN A 1 92 ? 12.210 -8.334 -15.422 1.00 95.56 92 GLN A C 1
ATOM 706 O O . GLN A 1 92 ? 11.074 -8.211 -14.962 1.00 95.56 92 GLN A O 1
ATOM 711 N N . ASN A 1 93 ? 12.991 -9.374 -15.121 1.00 96.88 93 ASN A N 1
ATOM 712 C CA . ASN A 1 93 ? 12.561 -10.436 -14.212 1.00 96.88 93 ASN A CA 1
ATOM 713 C C . ASN A 1 93 ? 12.274 -9.884 -12.804 1.00 96.88 93 ASN A C 1
ATOM 715 O O . ASN A 1 93 ? 11.249 -10.218 -12.212 1.00 96.88 93 ASN A O 1
ATOM 719 N N . ALA A 1 94 ? 13.137 -9.005 -12.282 1.00 95.62 94 ALA A N 1
ATOM 720 C CA . ALA A 1 94 ? 12.954 -8.379 -10.974 1.00 95.62 94 ALA A CA 1
ATOM 721 C C . ALA A 1 94 ? 11.691 -7.506 -10.919 1.00 95.62 94 ALA A C 1
ATOM 723 O O . ALA A 1 94 ? 10.932 -7.586 -9.952 1.00 95.62 94 ALA A O 1
ATOM 724 N N . LEU A 1 95 ? 11.422 -6.722 -11.969 1.00 94.25 95 LEU A N 1
ATOM 725 C CA . LEU A 1 95 ? 10.177 -5.960 -12.096 1.00 94.25 95 LEU A CA 1
ATOM 726 C C . LEU A 1 95 ? 8.952 -6.882 -12.136 1.00 94.25 95 LEU A C 1
ATOM 728 O O . LEU A 1 95 ? 7.967 -6.616 -11.448 1.00 94.25 95 LEU A O 1
ATOM 732 N N . GLY A 1 96 ? 9.021 -7.985 -12.886 1.00 93.75 96 GLY A N 1
ATOM 733 C CA . GLY A 1 96 ? 7.957 -8.989 -12.935 1.00 93.75 96 GLY A CA 1
ATOM 734 C C . GLY A 1 96 ? 7.661 -9.587 -11.558 1.00 93.75 96 GLY A C 1
ATOM 735 O O . GLY A 1 96 ? 6.507 -9.627 -11.133 1.00 93.75 96 GLY A O 1
ATOM 736 N N . VAL A 1 97 ? 8.702 -9.968 -10.814 1.00 95.94 97 VAL A N 1
ATOM 737 C CA . VAL A 1 97 ? 8.564 -10.460 -9.434 1.00 95.94 97 VAL A CA 1
ATOM 738 C C . VAL A 1 97 ? 7.958 -9.392 -8.526 1.00 95.94 97 VAL A C 1
ATOM 740 O O . VAL A 1 97 ? 7.046 -9.702 -7.765 1.00 95.94 97 VAL A O 1
ATOM 743 N N . ALA A 1 98 ? 8.403 -8.137 -8.616 1.00 93.25 98 ALA A N 1
ATOM 744 C CA . ALA A 1 98 ? 7.873 -7.044 -7.803 1.00 93.25 98 ALA A CA 1
ATOM 745 C C . ALA A 1 98 ? 6.368 -6.811 -8.040 1.00 93.25 98 ALA A C 1
ATOM 747 O O . ALA A 1 98 ? 5.608 -6.654 -7.079 1.00 93.25 98 ALA A O 1
ATOM 748 N N . VAL A 1 99 ? 5.931 -6.850 -9.304 1.00 89.94 99 VAL A N 1
ATOM 749 C CA . VAL A 1 99 ? 4.518 -6.711 -9.701 1.00 89.94 99 VAL A CA 1
ATOM 750 C C . VAL A 1 99 ? 3.652 -7.843 -9.143 1.00 89.94 99 VAL A C 1
ATOM 752 O O . VAL A 1 99 ? 2.504 -7.599 -8.781 1.00 89.94 99 VAL A O 1
ATOM 755 N N . LEU A 1 100 ? 4.188 -9.060 -9.032 1.00 92.94 100 LEU A N 1
ATOM 756 C CA . LEU A 1 100 ? 3.469 -10.209 -8.473 1.00 92.94 100 LEU A CA 1
ATOM 757 C C . LEU A 1 100 ? 3.503 -10.243 -6.939 1.00 92.94 100 LEU A C 1
ATOM 759 O O . LEU A 1 100 ? 2.504 -10.565 -6.296 1.00 92.94 100 LEU A O 1
ATOM 763 N N . ALA A 1 101 ? 4.641 -9.899 -6.338 1.00 94.88 101 ALA A N 1
ATOM 764 C CA . ALA A 1 101 ? 4.853 -9.997 -4.899 1.00 94.88 101 ALA A CA 1
ATOM 765 C C . ALA A 1 101 ? 4.100 -8.912 -4.120 1.00 94.88 101 ALA A C 1
ATOM 767 O O . ALA A 1 101 ? 3.544 -9.196 -3.058 1.00 94.88 101 ALA A O 1
ATOM 768 N N . LEU A 1 102 ? 4.048 -7.676 -4.629 1.00 92.88 102 LEU A N 1
ATOM 769 C CA . LEU A 1 102 ? 3.416 -6.568 -3.910 1.00 92.88 102 LEU A CA 1
ATOM 770 C C . LEU A 1 102 ? 1.916 -6.816 -3.629 1.00 92.88 102 LEU A C 1
ATOM 772 O O . LEU A 1 102 ? 1.519 -6.686 -2.468 1.00 92.88 102 LEU A O 1
ATOM 776 N N . PRO A 1 103 ? 1.077 -7.228 -4.602 1.00 91.50 103 PRO A N 1
ATOM 777 C CA . PRO A 1 103 ? -0.319 -7.573 -4.340 1.00 91.50 103 PRO A CA 1
ATOM 778 C C . PRO A 1 103 ? -0.481 -8.705 -3.325 1.00 91.50 103 PRO A C 1
ATOM 780 O O . PRO A 1 103 ? -1.381 -8.641 -2.487 1.00 91.50 103 PRO A O 1
ATOM 783 N N . VAL A 1 104 ? 0.397 -9.715 -3.355 1.00 95.56 104 VAL A N 1
ATOM 784 C CA . VAL A 1 104 ? 0.383 -10.817 -2.381 1.00 95.56 104 VAL A CA 1
ATOM 785 C C . VAL A 1 104 ? 0.667 -10.287 -0.978 1.00 95.56 104 VAL A C 1
ATOM 787 O O . VAL A 1 104 ? -0.102 -10.561 -0.059 1.00 95.56 104 VAL A O 1
ATOM 790 N N . LEU A 1 105 ? 1.710 -9.472 -0.806 1.00 95.94 105 LEU A N 1
ATOM 791 C CA . LEU A 1 105 ? 2.065 -8.885 0.490 1.00 95.94 105 LEU A CA 1
ATOM 792 C C . LEU A 1 105 ? 0.951 -7.989 1.046 1.00 95.94 105 LEU A C 1
ATOM 794 O O . LEU A 1 105 ? 0.608 -8.095 2.225 1.00 95.94 105 LEU A O 1
ATOM 798 N N . LEU A 1 106 ? 0.355 -7.141 0.203 1.00 95.19 106 LEU A N 1
ATOM 799 C CA . LEU A 1 106 ? -0.782 -6.300 0.590 1.00 95.19 106 LEU A CA 1
ATOM 800 C C . LEU A 1 106 ? -2.007 -7.152 0.958 1.00 95.19 106 LEU A C 1
ATOM 802 O O . LEU A 1 106 ? -2.678 -6.883 1.953 1.00 95.19 106 LEU A O 1
ATOM 806 N N . SER A 1 107 ? -2.256 -8.235 0.224 1.00 95.56 107 SER A N 1
ATOM 807 C CA . SER A 1 107 ? -3.369 -9.143 0.515 1.00 95.56 107 SER A CA 1
ATOM 808 C C . SER A 1 107 ? -3.177 -9.896 1.828 1.00 95.56 107 SER A C 1
ATOM 810 O O . SER A 1 107 ? -4.110 -9.982 2.626 1.00 95.56 107 SER A O 1
ATOM 812 N N . VAL A 1 108 ? -1.961 -10.379 2.102 1.00 96.56 108 VAL A N 1
ATOM 813 C CA . VAL A 1 108 ? -1.603 -10.989 3.391 1.00 96.56 108 VAL A CA 1
ATOM 814 C C . VAL A 1 108 ? -1.822 -9.984 4.522 1.00 96.56 108 VAL A C 1
ATOM 816 O O . VAL A 1 108 ? -2.491 -10.296 5.507 1.00 96.56 108 VAL A O 1
ATOM 819 N N . LEU A 1 109 ? -1.345 -8.749 4.360 1.00 96.56 109 LEU A N 1
ATOM 820 C CA . LEU A 1 109 ? -1.526 -7.682 5.344 1.00 96.56 109 LEU A CA 1
ATOM 821 C C . LEU A 1 109 ? -3.015 -7.356 5.603 1.00 96.56 109 LEU A C 1
ATOM 823 O O . LEU A 1 109 ? -3.418 -7.121 6.750 1.00 96.56 109 LEU A O 1
ATOM 827 N N . GLY A 1 110 ? -3.845 -7.374 4.558 1.00 95.31 110 GLY A N 1
ATOM 828 C CA . GLY A 1 110 ? -5.295 -7.183 4.657 1.00 95.31 110 GLY A CA 1
ATOM 829 C C . GLY A 1 110 ? -6.062 -8.377 5.231 1.00 95.31 110 GLY A C 1
ATOM 830 O O . GLY A 1 110 ? -7.131 -8.189 5.819 1.00 95.31 110 GLY A O 1
ATOM 831 N N . GLY A 1 111 ? -5.538 -9.594 5.072 1.00 95.88 111 GLY A N 1
ATOM 832 C CA . GLY A 1 111 ? -6.167 -10.836 5.527 1.00 95.88 111 GLY A CA 1
ATOM 833 C C . GLY A 1 111 ? -5.906 -11.159 6.999 1.00 95.88 111 GLY A C 1
ATOM 834 O O . GLY A 1 111 ? -6.795 -11.670 7.684 1.00 95.88 111 GLY A O 1
ATOM 835 N N . LEU A 1 112 ? -4.718 -10.825 7.512 1.00 96.19 112 LEU A N 1
ATOM 836 C CA . LEU A 1 112 ? -4.346 -11.120 8.898 1.00 96.19 112 LEU A CA 1
ATOM 837 C C . LEU A 1 112 ? -5.281 -10.419 9.899 1.00 96.19 112 LEU A C 1
ATOM 839 O O . LEU A 1 112 ? -5.645 -9.263 9.680 1.00 96.19 112 LEU A O 1
ATOM 843 N N . PRO A 1 113 ? -5.692 -11.066 11.005 1.00 94.62 113 PRO A N 1
ATOM 844 C CA . PRO A 1 113 ? -6.481 -10.421 12.047 1.00 94.62 113 PRO A CA 1
ATOM 845 C C . PRO A 1 113 ? -5.659 -9.422 12.867 1.00 94.62 113 PRO A C 1
ATOM 847 O O . PRO A 1 113 ? -4.492 -9.650 13.161 1.00 94.62 113 PRO A O 1
ATOM 850 N N . GLY A 1 114 ? -6.298 -8.306 13.227 1.00 93.62 114 GLY A N 1
ATOM 851 C CA . GLY A 1 114 ? -5.738 -7.305 14.135 1.00 93.62 114 GLY A CA 1
ATOM 852 C C . GLY A 1 114 ? -5.682 -7.768 15.586 1.00 93.62 114 GLY A C 1
ATOM 853 O O . GLY A 1 114 ? -6.399 -8.692 15.973 1.00 93.62 114 GLY A O 1
ATOM 854 N N . GLN A 1 115 ? -4.878 -7.088 16.401 1.00 94.31 115 GLN A N 1
ATOM 855 C CA . GLN A 1 115 ? -4.838 -7.317 17.847 1.00 94.31 115 GLN A CA 1
ATOM 856 C C . GLN A 1 115 ? -6.129 -6.818 18.514 1.00 94.31 115 GLN A C 1
ATOM 858 O O . GLN A 1 115 ? -6.591 -5.713 18.244 1.00 94.31 115 GLN A O 1
ATOM 863 N N . THR A 1 116 ? -6.726 -7.608 19.401 1.00 91.88 116 THR A N 1
ATOM 864 C CA . THR A 1 116 ? -7.939 -7.198 20.132 1.00 91.88 116 THR A CA 1
ATOM 865 C C . THR A 1 116 ? -7.636 -6.329 21.347 1.00 91.88 116 THR A C 1
ATOM 867 O O . THR A 1 116 ? -8.495 -5.562 21.764 1.00 91.88 116 THR A O 1
ATOM 870 N N . ALA A 1 117 ? -6.428 -6.446 21.895 1.00 91.50 117 ALA A N 1
ATOM 871 C CA . ALA A 1 117 ? -5.951 -5.631 22.998 1.00 91.50 117 ALA A CA 1
ATOM 872 C C . ALA A 1 117 ? -5.385 -4.288 22.514 1.00 91.50 117 ALA A C 1
ATOM 874 O O . ALA A 1 117 ? -5.067 -4.091 21.329 1.00 91.50 117 ALA A O 1
ATOM 875 N N . ASP A 1 118 ? -5.224 -3.380 23.468 1.00 92.50 118 ASP A N 1
ATOM 876 C CA . ASP A 1 118 ? -4.459 -2.156 23.287 1.00 92.50 118 ASP A CA 1
ATOM 877 C C . ASP A 1 118 ? -3.001 -2.498 22.973 1.00 92.50 118 ASP A C 1
ATOM 879 O O . ASP A 1 118 ? -2.425 -3.455 23.497 1.00 92.50 118 ASP A O 1
ATOM 883 N N . ASN A 1 119 ? -2.392 -1.711 22.092 1.00 92.88 119 ASN A N 1
ATOM 884 C CA . ASN A 1 119 ? -0.970 -1.812 21.802 1.00 92.88 119 ASN A CA 1
ATOM 885 C C . ASN A 1 119 ? -0.337 -0.415 21.772 1.00 92.88 119 ASN A C 1
ATOM 887 O O . ASN A 1 119 ? -1.010 0.593 21.974 1.00 92.88 119 ASN A O 1
ATOM 891 N N . ARG A 1 120 ? 0.969 -0.332 21.496 1.00 92.00 120 ARG A N 1
ATOM 892 C CA . ARG A 1 120 ? 1.711 0.946 21.453 1.00 92.00 120 ARG A CA 1
ATOM 893 C C . ARG A 1 120 ? 1.171 1.986 20.457 1.00 92.00 120 ARG A C 1
ATOM 895 O O . ARG A 1 120 ? 1.595 3.133 20.506 1.00 92.00 120 ARG A O 1
ATOM 902 N N . PHE A 1 121 ? 0.297 1.584 19.535 1.00 91.19 121 PHE A N 1
ATOM 903 C CA . PHE A 1 121 ? -0.351 2.450 18.546 1.00 91.19 121 PHE A CA 1
ATOM 904 C C . PHE A 1 121 ? -1.799 2.800 18.924 1.00 91.19 121 PHE A C 1
ATOM 906 O O . PHE A 1 121 ? -2.515 3.414 18.133 1.00 91.19 121 PHE A O 1
ATOM 913 N N . GLY A 1 122 ? -2.234 2.411 20.125 1.00 90.00 122 GLY A N 1
ATOM 914 C CA . GLY A 1 122 ? -3.527 2.752 20.699 1.00 90.00 122 GLY A CA 1
ATOM 915 C C . GLY A 1 122 ? -4.536 1.598 20.741 1.00 90.00 122 GLY A C 1
ATOM 916 O O . GLY A 1 122 ? -4.200 0.435 20.457 1.00 90.00 122 GLY A O 1
ATOM 917 N N . PRO A 1 123 ? -5.785 1.924 21.112 1.00 91.88 123 PRO A N 1
ATOM 918 C CA . PRO A 1 123 ? -6.851 0.944 21.265 1.00 91.88 123 PRO A CA 1
ATOM 919 C C . PRO A 1 123 ? -7.268 0.317 19.928 1.00 91.88 123 PRO A C 1
ATOM 921 O O . PRO A 1 123 ? -6.982 0.872 18.858 1.00 91.88 123 PRO A O 1
ATOM 924 N N . PRO A 1 124 ? -7.930 -0.854 19.954 1.00 91.62 124 PRO A N 1
ATOM 925 C CA . PRO A 1 124 ? -8.385 -1.523 18.743 1.00 91.62 124 PRO A CA 1
ATOM 926 C C . PRO A 1 124 ? -9.314 -0.623 17.913 1.00 91.62 124 PRO A C 1
ATOM 928 O O . PRO A 1 124 ? -10.162 0.083 18.466 1.00 91.62 124 PRO A O 1
ATOM 931 N N . PRO A 1 125 ? -9.188 -0.644 16.573 1.00 91.44 125 PRO A N 1
ATOM 932 C CA . PRO A 1 125 ? -10.041 0.156 15.710 1.00 91.44 125 PRO A CA 1
ATOM 933 C C . PRO A 1 125 ? -11.508 -0.301 15.804 1.00 91.44 125 PRO A C 1
ATOM 935 O O . PRO A 1 125 ? -11.771 -1.496 15.989 1.00 91.44 125 PRO A O 1
ATOM 938 N N . PRO A 1 126 ? -12.483 0.611 15.611 1.00 89.19 126 PRO A N 1
ATOM 939 C CA . PRO A 1 126 ? -13.899 0.257 15.598 1.00 89.19 126 PRO A CA 1
ATOM 940 C C . PRO A 1 126 ? -14.205 -0.835 14.570 1.00 89.19 126 PRO A C 1
ATOM 942 O O . PRO A 1 126 ? -13.547 -0.929 13.530 1.00 89.19 126 PRO A O 1
ATOM 945 N N . LYS A 1 127 ? -15.235 -1.645 14.827 1.00 87.69 127 LYS A N 1
ATOM 946 C CA . LYS A 1 127 ? -15.739 -2.612 13.841 1.00 87.69 127 LYS A CA 1
ATOM 947 C C . LYS A 1 127 ? -16.427 -1.876 12.679 1.00 87.69 127 LYS A C 1
ATOM 949 O O . LYS A 1 127 ? -17.006 -0.813 12.874 1.00 87.69 127 LYS A O 1
ATOM 954 N N . GLY A 1 128 ? -16.402 -2.471 11.486 1.00 89.44 128 GLY A N 1
ATOM 955 C CA . GLY A 1 128 ? -17.020 -1.900 10.281 1.00 89.44 128 GLY A CA 1
ATOM 956 C C . GLY A 1 128 ? -16.147 -0.852 9.585 1.00 89.44 128 GLY A C 1
ATOM 957 O O . GLY A 1 128 ? -14.941 -0.801 9.799 1.00 89.44 128 GLY A O 1
ATOM 958 N N . LEU A 1 129 ? -16.735 -0.034 8.713 1.00 88.44 129 LEU A N 1
ATOM 959 C CA . LEU A 1 129 ? -16.003 1.008 7.992 1.00 88.44 129 LEU A CA 1
ATOM 960 C C . LEU A 1 129 ? -15.763 2.222 8.904 1.00 88.44 129 LEU A C 1
ATOM 962 O O . LEU A 1 129 ? -16.699 2.942 9.241 1.00 88.44 129 LEU A O 1
ATOM 966 N N . SER A 1 130 ? -14.511 2.455 9.299 1.00 86.00 130 SER A N 1
ATOM 967 C CA . SER A 1 130 ? -14.118 3.608 10.118 1.00 86.00 130 SER A CA 1
ATOM 968 C C . SER A 1 130 ? -12.743 4.137 9.722 1.00 86.00 130 SER A C 1
ATOM 970 O O . SER A 1 130 ? -11.764 3.391 9.696 1.00 86.00 130 SER A O 1
ATOM 972 N N . PHE A 1 131 ? -12.672 5.441 9.464 1.00 80.50 131 PHE A N 1
ATOM 973 C CA . PHE A 1 131 ? -11.427 6.173 9.196 1.00 80.50 131 PHE A CA 1
ATOM 974 C C . PHE A 1 131 ? -11.014 7.070 10.366 1.00 80.50 131 PHE A C 1
ATOM 976 O O . PHE A 1 131 ? -10.060 7.835 10.261 1.00 80.50 131 PHE A O 1
ATOM 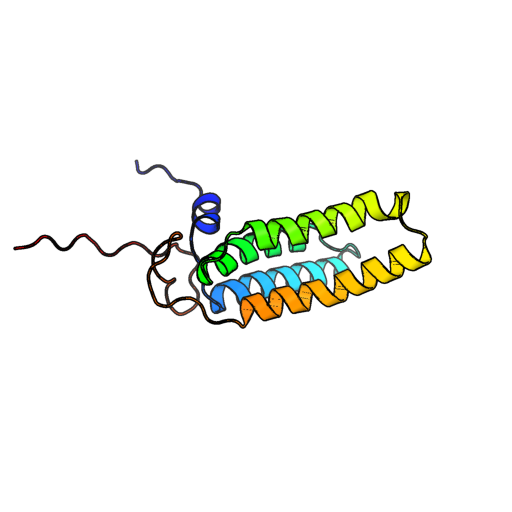983 N N . LYS A 1 132 ? -11.752 7.003 11.480 1.00 76.06 132 LYS A N 1
ATOM 984 C CA . LYS A 1 132 ? -11.448 7.768 12.687 1.00 76.06 132 LYS A CA 1
ATOM 985 C C . LYS A 1 132 ? -10.523 6.950 13.593 1.00 76.06 132 LYS A C 1
ATOM 987 O O . LYS A 1 132 ? -10.795 5.758 13.779 1.00 76.06 132 LYS A O 1
ATOM 992 N N . PRO A 1 133 ? -9.487 7.570 14.186 1.00 70.50 133 PRO A N 1
ATOM 993 C CA . PRO A 1 133 ? -8.710 6.941 15.245 1.00 70.50 133 PRO A CA 1
ATOM 994 C C . PRO A 1 133 ? -9.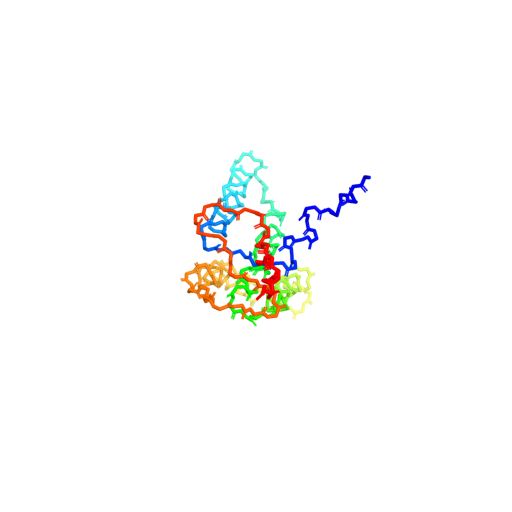616 6.488 16.394 1.00 70.50 133 PRO A C 1
ATOM 996 O O . PRO A 1 133 ? -10.592 7.165 16.729 1.00 70.50 133 PRO A O 1
ATOM 999 N N . ALA A 1 134 ? -9.291 5.347 16.999 1.00 74.19 134 ALA A N 1
ATOM 1000 C CA . ALA A 1 134 ? -9.962 4.903 18.212 1.00 74.19 134 ALA A CA 1
ATOM 1001 C C . ALA A 1 134 ? -9.601 5.850 19.369 1.00 74.19 134 ALA A C 1
ATOM 1003 O O . ALA A 1 134 ? -8.432 6.176 19.578 1.00 74.19 134 ALA A O 1
ATOM 1004 N N . VAL A 1 135 ? -10.617 6.321 20.093 1.00 70.81 135 VAL A N 1
ATOM 1005 C CA . VAL A 1 135 ? -10.445 7.205 21.252 1.00 70.81 135 VAL A CA 1
ATOM 1006 C C . VAL A 1 135 ? -10.269 6.325 22.492 1.00 70.81 135 VAL A C 1
ATOM 1008 O O . VAL A 1 135 ? -11.074 5.407 22.669 1.00 70.81 135 VAL A O 1
ATOM 1011 N N . PRO A 1 136 ? -9.254 6.567 23.343 1.00 68.38 136 PRO A N 1
ATOM 1012 C CA . PRO A 1 136 ? -9.134 5.870 24.618 1.00 68.38 136 PRO A CA 1
ATOM 1013 C C . PRO A 1 136 ? -10.410 6.048 25.455 1.00 68.38 136 PRO A C 1
ATOM 1015 O O . PRO A 1 136 ? -10.978 7.146 25.451 1.00 68.38 136 PRO A O 1
ATOM 1018 N N . PRO A 1 137 ? -10.882 5.011 26.170 1.00 65.06 137 PRO A N 1
ATOM 1019 C CA . PRO A 1 137 ? -11.982 5.182 27.111 1.00 65.06 137 PRO A CA 1
ATOM 1020 C C . PRO A 1 137 ? -11.613 6.250 28.151 1.00 65.06 137 PRO A C 1
ATOM 1022 O O . PRO A 1 137 ? -10.449 6.376 28.534 1.00 65.06 137 PRO A O 1
ATOM 1025 N N . ALA A 1 138 ? -12.598 7.047 28.578 1.00 68.50 138 ALA A N 1
ATOM 1026 C CA . ALA A 1 138 ? -12.380 8.055 29.609 1.00 68.50 138 ALA A CA 1
ATOM 1027 C C . ALA A 1 138 ? -11.813 7.386 30.876 1.00 68.50 138 ALA A C 1
ATOM 1029 O O . ALA A 1 138 ? -12.267 6.285 31.211 1.00 68.50 138 ALA A O 1
ATOM 1030 N N . PRO A 1 139 ? -10.837 8.009 31.569 1.00 68.12 139 PRO A N 1
ATOM 1031 C CA . PRO A 1 139 ? -10.361 7.492 32.844 1.00 68.12 139 PRO A CA 1
ATOM 1032 C C . PRO A 1 139 ? -11.569 7.329 33.764 1.00 68.12 139 PRO A C 1
ATOM 1034 O O . PRO A 1 139 ? -12.341 8.271 33.949 1.00 68.12 139 PRO A O 1
ATOM 1037 N N . GLN A 1 140 ? -11.773 6.112 34.269 1.00 63.22 140 GLN A N 1
ATOM 1038 C CA . GLN A 1 140 ? -12.820 5.852 35.245 1.00 63.22 140 GLN A CA 1
ATOM 1039 C C . GLN A 1 140 ? -12.462 6.676 36.481 1.00 63.22 140 GLN A C 1
ATOM 1041 O O . GLN A 1 140 ? -11.459 6.407 37.134 1.00 63.22 140 GLN A O 1
ATOM 1046 N N . THR A 1 141 ? -13.219 7.738 36.748 1.00 58.12 141 THR A N 1
ATOM 1047 C CA . THR A 1 141 ? -13.164 8.424 38.037 1.00 58.12 141 THR A CA 1
ATOM 1048 C C . THR A 1 141 ? -13.613 7.411 39.079 1.00 58.12 141 THR A C 1
ATOM 1050 O O . THR A 1 141 ? -14.796 7.074 39.116 1.00 58.12 141 THR A O 1
ATOM 1053 N N . GLU A 1 142 ? -12.663 6.873 39.846 1.00 56.62 142 GLU A N 1
ATOM 1054 C CA . GLU A 1 142 ? -12.959 6.130 41.070 1.00 56.62 142 GLU A CA 1
ATOM 1055 C C . GLU A 1 142 ? -13.866 7.020 41.933 1.00 56.62 142 GLU A C 1
ATOM 1057 O O . GLU A 1 142 ? -13.541 8.184 42.186 1.00 56.62 142 GLU A O 1
ATOM 1062 N N . ALA A 1 143 ? -15.048 6.497 42.260 1.00 57.97 143 ALA A N 1
ATOM 1063 C CA . ALA A 1 143 ? -16.049 7.134 43.108 1.00 57.97 143 ALA A CA 1
ATOM 1064 C C . ALA A 1 143 ? -15.970 6.556 44.520 1.00 57.97 143 ALA A C 1
ATOM 1066 O O . ALA A 1 143 ? -15.723 5.331 44.627 1.00 57.97 143 ALA A O 1
#

InterPro domains:
  IPR008523 Protein of unknown function DUF805 [PF05656] (46-123)

Organism: NCBI:txid2055137

Secondary structure (DSSP, 8-state):
------HHHHHHHS---HHHHHHHHHHHHHHHHHHHHHSSS--THHHHHHHHHHHHHHHHTT--THHHHHHHHHHHHHHHHHHHHS-HHHHHHHHHHHHHHHHHHHHHHHHSPPPSS-BTTBSPPPSSS--SPPPPPPP----

Radius of gyration: 18.23 Å; chains: 1; bounding box: 40×38×64 Å

Foldseek 3Di:
DPPPPDLLVLLLLAADALQQLVVQLVVLVVVQVCCCVPVVDGDPVSLVSNLSSLQNLCVLAVHHSVVSVVLVVVVCCLVPPVVPPPDPVVSVVVVVCNVVVVVVVSVVSSPDGGDCQAHPSGHHDDPDHDSDGDDPDDPPPDD

Sequence (143 aa):
MRPREGFDVQLLKGRINRASYWVIVGVAIAAMLVSALVFRRPLPAALVVMLIAAVPRLHDLGRTGWWAGGVFIALLALFFGGGFVIPPQAYQNALGVAVLALPVLLSVLGGLPGQTADNRFGPPPPKGLSFKPAVPPAPQTEA